Protein AF-A0A6D2I1K5-F1 (afdb_monomer)

Nearest PDB structures (foldseek):
  7nli-assembly1_B  TM=8.569E-01  e=9.344E-03  Saccharomyces cerevisiae
  7nlg-assembly2_C-2  TM=8.334E-01  e=1.110E-02  Saccharomyces cerevisiae
  8rb3-assembly1_A  TM=6.262E-01  e=2.757E-01  Mus musculus
  8uyo-assembly1_1  TM=6.431E-01  e=2.303E+00  Homo sapiens
  5tsx-assembly1_H  TM=5.556E-01  e=7.253E+00  Human immunodeficiency virus type 1 (NEW YORK-5 ISOLATE)

Foldseek 3Di:
DVVLVPDDPVVSVQFDDDDDPVVRVVSVVVSVVVVLVVVLVVLVCCLQVAADQLPDALLVVLVVSVVSQVVNVVSVRHDDQQNSLVSSVVRYDCVCVVVNVVVVVDPDDDGSVRSSVVVNVVVVVCVVVVNSVVSVVVVVVVVVVVVD

Organism: NCBI:txid1685480

InterPro domains:
  IPR061502 Copia/RE1/RE2-like, N-terminal domain [PF14223] (17-128)

Structure (mmCIF, N/CA/C/O backbone):
data_AF-A0A6D2I1K5-F1
#
_entry.id   AF-A0A6D2I1K5-F1
#
loop_
_atom_site.group_PDB
_atom_site.id
_atom_site.type_symbol
_atom_site.label_atom_id
_atom_site.label_alt_id
_atom_site.label_comp_id
_atom_site.label_asym_id
_atom_site.label_entity_id
_atom_site.label_seq_id
_atom_site.pdbx_PDB_ins_code
_atom_site.Cartn_x
_atom_site.Cartn_y
_atom_site.Cartn_z
_atom_site.occupancy
_atom_site.B_iso_or_equiv
_atom_site.auth_seq_id
_atom_site.auth_comp_id
_atom_site.auth_asym_id
_atom_site.auth_atom_id
_atom_site.pdbx_PDB_model_num
ATOM 1 N N . MET A 1 1 ? -28.224 -6.918 33.562 1.00 76.25 1 MET A N 1
ATOM 2 C CA . MET A 1 1 ? -28.238 -5.457 33.325 1.00 76.25 1 MET A CA 1
ATOM 3 C C . MET A 1 1 ? -29.011 -5.139 32.038 1.00 76.25 1 MET A C 1
ATOM 5 O O . MET A 1 1 ? -28.688 -5.736 31.018 1.00 76.25 1 MET A O 1
ATOM 9 N N . PHE A 1 2 ? -29.993 -4.222 32.059 1.00 81.56 2 PHE A N 1
ATOM 10 C CA . PHE A 1 2 ? -30.864 -3.919 30.901 1.00 81.56 2 PHE A CA 1
ATOM 11 C C . PHE A 1 2 ? -30.106 -3.476 29.634 1.00 81.56 2 PHE A C 1
ATOM 13 O O . PHE A 1 2 ? -30.400 -3.983 28.556 1.00 81.56 2 PHE A O 1
ATOM 20 N N . LEU A 1 3 ? -29.064 -2.638 29.749 1.00 83.44 3 LEU A N 1
ATOM 21 C CA . LEU A 1 3 ? -28.243 -2.222 28.592 1.00 83.44 3 LEU A CA 1
ATOM 22 C C . LEU A 1 3 ? -27.548 -3.398 27.883 1.00 83.44 3 LEU A C 1
ATOM 24 O O . LEU A 1 3 ? -27.320 -3.353 26.683 1.00 83.44 3 LEU A O 1
ATOM 28 N N . ARG A 1 4 ? -27.233 -4.486 28.597 1.00 83.62 4 ARG A N 1
ATOM 29 C CA . ARG A 1 4 ? -26.647 -5.689 27.982 1.00 83.62 4 ARG A CA 1
ATOM 30 C C . ARG A 1 4 ? -27.692 -6.497 27.204 1.00 83.62 4 ARG A C 1
ATOM 32 O O . ARG A 1 4 ? -27.328 -7.304 26.355 1.00 83.62 4 ARG A O 1
ATOM 39 N N . MET A 1 5 ? -28.985 -6.329 27.484 1.00 86.56 5 MET A N 1
ATOM 40 C CA . MET A 1 5 ? -30.054 -7.055 26.789 1.00 86.56 5 MET A CA 1
ATOM 41 C C . MET A 1 5 ? -30.335 -6.476 25.401 1.00 86.56 5 MET A C 1
ATOM 43 O O . MET A 1 5 ? -30.637 -7.252 24.502 1.00 86.56 5 MET A O 1
ATOM 47 N N . THR A 1 6 ? -30.147 -5.166 25.214 1.00 88.12 6 THR A N 1
ATOM 48 C CA . THR A 1 6 ? -30.385 -4.463 23.940 1.00 88.12 6 THR A CA 1
ATOM 49 C C . THR A 1 6 ? -29.286 -4.687 22.897 1.00 88.12 6 THR A C 1
ATOM 51 O O . THR A 1 6 ? -29.496 -4.432 21.716 1.00 88.12 6 THR A O 1
ATOM 54 N N . ILE A 1 7 ? -28.116 -5.179 23.312 1.00 86.19 7 ILE A N 1
ATOM 55 C CA . ILE A 1 7 ? -26.992 -5.466 22.416 1.00 86.19 7 ILE A CA 1
ATOM 56 C C . ILE A 1 7 ? -27.212 -6.806 21.705 1.00 86.19 7 ILE A C 1
ATOM 58 O O . ILE A 1 7 ? -27.550 -7.813 22.341 1.00 86.19 7 ILE A O 1
ATOM 62 N N . ALA A 1 8 ? -26.957 -6.822 20.394 1.00 90.12 8 ALA A N 1
ATOM 63 C CA . ALA A 1 8 ? -27.021 -8.017 19.559 1.00 90.12 8 ALA A CA 1
ATOM 64 C C . ALA A 1 8 ? -26.107 -9.137 20.094 1.00 90.12 8 ALA A C 1
ATOM 66 O O . ALA A 1 8 ? -25.004 -8.891 20.590 1.00 90.12 8 ALA A O 1
ATOM 67 N N . SER A 1 9 ? -26.567 -10.387 20.014 1.00 86.62 9 SER A N 1
ATOM 68 C CA . SER A 1 9 ? -25.896 -11.550 20.618 1.00 86.62 9 SER A CA 1
ATOM 69 C C . SER A 1 9 ? -24.467 -11.764 20.109 1.00 86.62 9 SER A C 1
ATOM 71 O O . SER A 1 9 ? -23.591 -12.094 20.906 1.00 86.62 9 SER A O 1
ATOM 73 N N . ASN A 1 10 ? -24.216 -11.506 18.823 1.00 86.38 10 ASN A N 1
ATOM 74 C CA . ASN A 1 10 ? -22.902 -11.613 18.181 1.00 86.38 10 ASN A CA 1
ATOM 75 C C . ASN A 1 10 ? -21.871 -10.595 18.701 1.00 86.38 10 ASN A C 1
ATOM 77 O O . ASN A 1 10 ? -20.676 -10.859 18.645 1.00 86.38 10 ASN A O 1
ATOM 81 N N . ILE A 1 11 ? -22.322 -9.445 19.207 1.00 84.25 11 ILE A N 1
ATOM 82 C CA . ILE A 1 11 ? -21.461 -8.406 19.794 1.00 84.25 11 ILE A CA 1
ATOM 83 C C . ILE A 1 11 ? -21.337 -8.625 21.305 1.00 84.25 11 ILE A C 1
ATOM 85 O O . ILE A 1 11 ? -20.296 -8.399 21.910 1.00 84.25 11 ILE A O 1
ATOM 89 N N . LYS A 1 12 ? -22.400 -9.110 21.946 1.00 86.44 12 LYS A N 1
ATOM 90 C CA . LYS A 1 12 ? -22.456 -9.320 23.397 1.00 86.44 12 LYS A CA 1
ATOM 91 C C . LYS A 1 12 ? -21.388 -10.286 23.913 1.00 86.44 12 LYS A C 1
ATOM 93 O O . LYS A 1 12 ? -20.932 -10.115 25.042 1.00 86.44 12 LYS A O 1
ATOM 98 N N . SER A 1 13 ? -21.005 -11.281 23.113 1.00 84.69 13 SER A N 1
ATOM 99 C CA . SER A 1 13 ? -19.974 -12.269 23.457 1.00 84.69 13 SER A CA 1
ATOM 100 C C . SER A 1 13 ? -18.561 -11.681 23.519 1.00 84.69 13 SER A C 1
ATOM 102 O O . SER A 1 13 ? -17.743 -12.183 24.284 1.00 84.69 13 SER A O 1
ATOM 104 N N . SER A 1 14 ? -18.271 -10.606 22.778 1.00 82.75 14 SER A N 1
ATOM 105 C CA . SER A 1 14 ? -16.959 -9.941 22.792 1.00 82.75 14 SER A CA 1
ATOM 106 C C . SER A 1 14 ? -16.834 -8.860 23.874 1.00 82.75 14 SER A C 1
ATOM 108 O O . SER A 1 14 ? -15.743 -8.330 24.100 1.00 82.75 14 SER A O 1
ATOM 110 N N . LEU A 1 15 ? -17.933 -8.542 24.571 1.00 86.06 15 LEU A N 1
ATOM 111 C CA . LEU A 1 15 ? -17.987 -7.491 25.584 1.00 86.06 15 LEU A CA 1
ATOM 112 C C . LEU A 1 15 ? -17.850 -8.041 27.020 1.00 86.06 15 LEU A C 1
ATOM 114 O O . LEU A 1 15 ? -18.583 -8.969 27.396 1.00 86.06 15 LEU A O 1
ATOM 118 N N . PRO A 1 16 ? -17.010 -7.416 27.872 1.00 82.00 16 PRO A N 1
ATOM 119 C CA . PRO A 1 16 ? -16.843 -7.786 29.281 1.00 82.00 16 PRO A CA 1
ATOM 120 C C . PRO A 1 16 ? -18.166 -7.777 30.046 1.00 82.00 16 PRO A C 1
ATOM 122 O O . PRO A 1 16 ? -19.061 -7.000 29.720 1.00 82.00 16 PRO A O 1
ATOM 125 N N . SER A 1 17 ? -18.316 -8.615 31.072 1.00 79.94 17 SER A N 1
ATOM 126 C CA . SER A 1 17 ? -19.440 -8.482 32.011 1.00 79.94 17 SER A CA 1
ATOM 127 C C . SER A 1 17 ? -19.180 -7.335 32.991 1.00 79.94 17 SER A C 1
ATOM 129 O O . SER A 1 17 ? -18.038 -7.122 33.390 1.00 79.94 17 SER A O 1
ATOM 131 N N . ALA A 1 18 ? -20.222 -6.597 33.374 1.00 83.38 18 ALA A N 1
ATOM 132 C CA . ALA A 1 18 ? -20.146 -5.571 34.411 1.00 83.38 18 ALA A CA 1
ATOM 133 C C . ALA A 1 18 ? -21.507 -5.390 35.097 1.00 83.38 18 ALA A C 1
ATOM 135 O O . ALA A 1 18 ? -22.552 -5.425 34.442 1.00 83.38 18 ALA A O 1
ATOM 136 N N . ASP A 1 19 ? -21.476 -5.143 36.407 1.00 84.25 19 ASP A N 1
ATOM 137 C 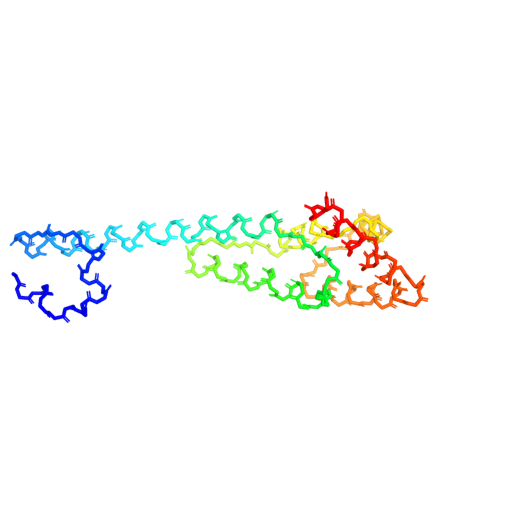CA . ASP A 1 19 ? -22.686 -5.046 37.236 1.00 84.25 19 ASP A CA 1
ATOM 138 C C . ASP A 1 19 ? -23.312 -3.644 37.222 1.00 84.25 19 ASP A C 1
ATOM 140 O O . ASP A 1 19 ? -24.518 -3.483 37.411 1.00 84.25 19 ASP A O 1
ATOM 144 N N . LYS A 1 20 ? -22.500 -2.608 36.967 1.00 89.56 20 LYS A N 1
ATOM 145 C CA . LYS A 1 20 ? -22.918 -1.197 36.956 1.00 89.56 20 LYS A CA 1
ATOM 146 C C . LYS A 1 20 ? -22.923 -0.627 35.546 1.00 89.56 20 LYS A C 1
ATOM 148 O O 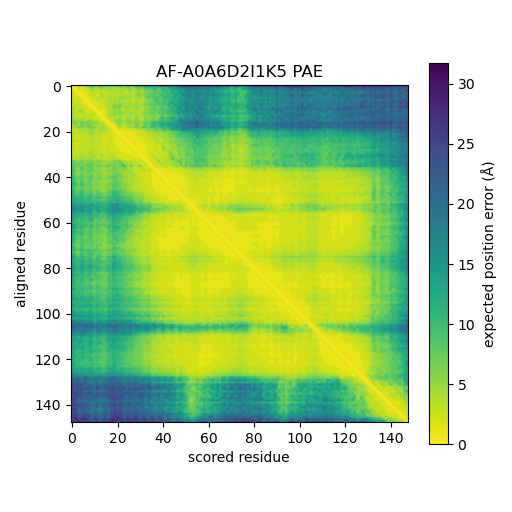. LYS A 1 20 ? -21.989 -0.847 34.778 1.00 89.56 20 LYS A O 1
ATOM 153 N N . ALA A 1 21 ? -23.906 0.227 35.259 1.00 88.88 21 ALA A N 1
ATOM 154 C CA . ALA A 1 21 ? -24.053 0.848 33.945 1.00 88.88 21 ALA A CA 1
ATOM 155 C C . ALA A 1 21 ? -22.834 1.630 33.477 1.00 88.88 21 ALA A C 1
ATOM 157 O O . ALA A 1 21 ? -22.340 1.414 32.374 1.00 88.88 21 ALA A O 1
ATOM 158 N N . LYS A 1 22 ? -22.313 2.486 34.354 1.00 90.25 22 LYS A N 1
ATOM 159 C CA . LYS A 1 22 ? -21.131 3.298 34.071 1.00 90.25 22 LYS A CA 1
ATOM 160 C C . LYS A 1 22 ? -19.899 2.437 33.768 1.00 90.25 22 LYS A C 1
ATOM 162 O O . LYS A 1 22 ? -19.168 2.737 32.835 1.00 90.25 22 LYS A O 1
ATOM 167 N N . ALA A 1 23 ? -19.704 1.352 34.521 1.00 89.75 23 ALA A N 1
ATOM 168 C CA . ALA A 1 23 ? -18.594 0.424 34.305 1.00 89.75 23 ALA A CA 1
ATOM 169 C C . ALA A 1 23 ? -18.747 -0.347 32.984 1.00 89.75 23 ALA A C 1
ATOM 171 O O . ALA A 1 23 ? -17.771 -0.531 32.265 1.00 89.75 23 ALA A O 1
ATOM 172 N N . TYR A 1 24 ? -19.974 -0.745 32.634 1.00 89.81 24 TYR A N 1
ATOM 173 C CA . TYR A 1 24 ? -20.244 -1.433 31.375 1.00 89.81 24 TYR A CA 1
ATOM 174 C C . TYR A 1 24 ? -19.974 -0.544 30.153 1.00 89.81 24 TYR A C 1
ATOM 176 O O . TYR A 1 24 ? -19.328 -0.988 29.209 1.00 89.81 24 TYR A O 1
ATOM 184 N N . LEU A 1 25 ? -20.408 0.721 30.189 1.00 90.25 25 LEU A N 1
ATOM 185 C CA . LEU A 1 25 ? -20.144 1.686 29.115 1.00 90.25 25 LEU A CA 1
ATOM 186 C C . LEU A 1 25 ? -18.645 1.980 28.956 1.00 90.25 25 LEU A C 1
ATOM 188 O O . LEU A 1 25 ? -18.152 1.976 27.832 1.00 90.25 25 LEU A O 1
ATOM 192 N N . ALA A 1 26 ? -17.912 2.154 30.061 1.00 90.50 26 ALA A N 1
ATOM 193 C CA . ALA A 1 26 ? -16.460 2.343 30.019 1.00 90.50 26 ALA A CA 1
ATOM 194 C C . ALA A 1 26 ? -15.737 1.129 29.406 1.00 90.50 26 ALA A C 1
ATOM 196 O O . ALA A 1 26 ? -14.848 1.284 28.573 1.00 90.50 26 ALA A O 1
ATOM 197 N N . ALA A 1 27 ? -16.167 -0.086 29.762 1.00 88.75 27 ALA A N 1
ATOM 198 C CA . ALA A 1 27 ? -15.616 -1.318 29.206 1.00 88.75 27 ALA A CA 1
ATOM 199 C C . ALA A 1 27 ? -15.908 -1.471 27.702 1.00 88.75 27 ALA A C 1
ATOM 201 O O . ALA A 1 27 ? -15.067 -1.970 26.958 1.00 88.75 27 ALA A O 1
ATOM 202 N N . ILE A 1 28 ? -17.088 -1.041 27.240 1.00 88.94 28 ILE A N 1
ATOM 203 C CA . ILE A 1 28 ? -17.419 -0.980 25.810 1.00 88.94 28 ILE A CA 1
ATOM 204 C C . ILE A 1 28 ? -16.467 -0.012 25.102 1.00 88.94 28 ILE A C 1
ATOM 206 O O . ILE A 1 28 ? -15.806 -0.402 24.143 1.00 88.94 28 ILE A O 1
ATOM 210 N N . GLU A 1 29 ? -16.356 1.220 25.598 1.00 90.06 29 GLU A N 1
ATOM 211 C CA . GLU A 1 29 ? -15.492 2.250 25.018 1.00 90.06 29 GLU A CA 1
ATOM 212 C C . GLU A 1 29 ? -14.036 1.771 24.893 1.00 90.06 29 GLU A C 1
ATOM 214 O O . GLU A 1 29 ? -13.417 1.897 23.835 1.00 90.06 29 GLU A O 1
ATOM 219 N N . GLU A 1 30 ? -13.496 1.156 25.945 1.00 89.19 30 GLU A N 1
ATOM 220 C CA . GLU A 1 30 ? -12.138 0.612 25.954 1.00 89.19 30 GLU A CA 1
ATOM 221 C C . GLU A 1 30 ? -11.939 -0.518 24.929 1.00 89.19 30 GLU A C 1
ATOM 223 O O . GLU A 1 30 ? -10.906 -0.580 24.250 1.00 89.19 30 GLU A O 1
ATOM 228 N N . ARG A 1 31 ? -12.933 -1.402 24.769 1.00 87.75 31 ARG A N 1
ATOM 229 C CA . ARG A 1 31 ? -12.874 -2.494 23.786 1.00 87.75 31 ARG A CA 1
ATOM 230 C C . ARG A 1 31 ? -12.823 -1.973 22.357 1.00 87.75 31 ARG A C 1
ATOM 232 O O . ARG A 1 31 ? -11.993 -2.457 21.590 1.00 87.75 31 ARG A O 1
ATOM 239 N N . PHE A 1 32 ? -13.641 -0.978 22.018 1.00 85.75 32 PHE A N 1
ATOM 240 C CA . PHE A 1 32 ? -13.629 -0.375 20.682 1.00 85.75 32 PHE A CA 1
ATOM 241 C C . PHE A 1 32 ? -12.328 0.393 20.416 1.00 85.75 32 PHE A C 1
ATOM 243 O O . PHE A 1 32 ? -11.698 0.156 19.391 1.00 85.75 32 PHE A O 1
ATOM 250 N N . LYS A 1 33 ? -11.818 1.165 21.388 1.00 86.56 33 LYS A N 1
ATOM 251 C CA . LYS A 1 33 ? -10.485 1.798 21.283 1.00 86.56 33 LYS A CA 1
ATOM 252 C C . LYS A 1 33 ? -9.367 0.783 21.023 1.00 86.56 33 LYS A C 1
ATOM 254 O O . LYS A 1 33 ? -8.429 1.059 20.279 1.00 86.56 33 LYS A O 1
ATOM 259 N N . THR A 1 34 ? -9.428 -0.387 21.660 1.00 81.81 34 THR A N 1
ATOM 260 C CA . THR A 1 34 ? -8.427 -1.451 21.474 1.00 81.81 34 THR A CA 1
ATOM 261 C C . THR A 1 34 ? -8.552 -2.107 20.100 1.00 81.81 34 THR A C 1
ATOM 263 O O . THR A 1 34 ? -7.536 -2.363 19.451 1.00 81.81 34 THR A O 1
ATOM 266 N N . ALA A 1 35 ? -9.782 -2.347 19.639 1.00 79.50 35 ALA A N 1
ATOM 267 C CA . ALA A 1 35 ? -10.050 -2.855 18.297 1.00 79.50 35 ALA A CA 1
ATOM 268 C C . ALA A 1 35 ? -9.522 -1.895 17.218 1.00 79.50 35 ALA A C 1
ATOM 270 O O . ALA A 1 35 ? -8.833 -2.348 16.306 1.00 79.50 35 ALA A O 1
ATOM 271 N N . ASP A 1 36 ? -9.736 -0.585 17.377 1.00 89.19 36 ASP A N 1
ATOM 272 C CA . ASP A 1 36 ? -9.226 0.440 16.459 1.00 89.19 36 ASP A CA 1
ATOM 273 C C . ASP A 1 36 ? -7.693 0.448 16.408 1.00 89.19 36 ASP A C 1
ATOM 275 O O . ASP A 1 36 ? -7.110 0.470 15.325 1.00 89.19 36 ASP A O 1
ATOM 279 N N . LYS A 1 37 ? -7.017 0.338 17.563 1.00 90.19 37 LYS A N 1
ATOM 280 C CA . LYS A 1 37 ? -5.545 0.231 17.627 1.00 90.19 37 LYS A CA 1
ATOM 281 C C . LYS A 1 37 ? -5.019 -1.026 16.934 1.00 90.19 37 LYS A C 1
ATOM 283 O O . LYS A 1 37 ? -4.034 -0.956 16.202 1.00 90.19 37 LYS A O 1
ATOM 288 N N . SER A 1 38 ? -5.654 -2.176 17.164 1.00 92.75 38 SER A N 1
ATOM 289 C CA . SER A 1 38 ? -5.259 -3.439 16.529 1.00 92.75 38 SER A CA 1
ATOM 290 C C . SER A 1 38 ? -5.472 -3.397 15.014 1.00 92.75 38 SER A C 1
ATOM 292 O O . SER A 1 38 ? -4.595 -3.819 14.260 1.00 92.75 38 SER A O 1
ATOM 294 N N . LEU A 1 39 ? -6.598 -2.834 14.566 1.00 94.81 39 LEU A N 1
ATOM 295 C CA . LEU A 1 39 ? -6.898 -2.646 13.151 1.00 94.81 39 LEU A CA 1
ATOM 296 C C . LEU A 1 39 ? -5.903 -1.688 12.490 1.00 94.81 39 LEU A C 1
ATOM 298 O O . LEU A 1 39 ? -5.374 -2.009 11.429 1.00 94.81 39 LEU A O 1
ATOM 302 N N . ALA A 1 40 ? -5.609 -0.555 13.127 1.00 95.69 40 ALA A N 1
ATOM 303 C CA . ALA A 1 40 ? -4.607 0.397 12.661 1.00 95.69 40 ALA A CA 1
ATOM 304 C C . ALA A 1 40 ? -3.228 -0.262 12.507 1.00 95.69 40 ALA A C 1
ATOM 306 O O . ALA A 1 40 ? -2.602 -0.143 11.454 1.00 95.69 40 ALA A O 1
ATOM 307 N N . GLY A 1 41 ? -2.788 -1.025 13.515 1.00 96.38 41 GLY A N 1
ATOM 308 C CA . GLY A 1 41 ? -1.529 -1.769 13.462 1.00 96.38 41 GLY A CA 1
ATOM 309 C C . GLY A 1 41 ? -1.488 -2.782 12.316 1.00 96.38 41 GLY A C 1
ATOM 310 O O . GLY A 1 41 ? -0.491 -2.859 11.599 1.00 96.38 41 GLY A O 1
ATOM 311 N N . LYS A 1 42 ? -2.589 -3.508 12.085 1.00 97.38 42 LYS A N 1
ATOM 312 C CA . LYS A 1 42 ? -2.705 -4.436 10.954 1.00 97.38 42 LYS A CA 1
ATOM 313 C C . LYS A 1 42 ? -2.621 -3.711 9.610 1.00 97.38 42 LYS A C 1
ATOM 315 O O . LYS A 1 42 ? -1.822 -4.101 8.773 1.00 97.38 42 LYS A O 1
ATOM 320 N N . LEU A 1 43 ? -3.410 -2.655 9.408 1.00 97.75 43 LEU A N 1
ATOM 321 C CA . LEU A 1 43 ? -3.422 -1.901 8.150 1.00 97.75 43 LEU A CA 1
ATOM 322 C C . LEU A 1 43 ? -2.054 -1.278 7.844 1.00 97.75 43 LEU A C 1
ATOM 324 O O . LEU A 1 43 ? -1.642 -1.241 6.688 1.00 97.75 43 LEU A O 1
ATOM 328 N N . MET A 1 44 ? -1.338 -0.820 8.872 1.00 97.00 44 MET A N 1
ATOM 329 C CA . MET A 1 44 ? 0.020 -0.298 8.730 1.00 97.00 44 MET A CA 1
ATOM 330 C C . MET A 1 44 ? 1.016 -1.399 8.345 1.00 97.00 44 MET A C 1
ATOM 332 O O . MET A 1 44 ? 1.856 -1.191 7.468 1.00 97.00 44 MET A O 1
ATOM 336 N N . ALA A 1 45 ? 0.913 -2.583 8.955 1.00 97.56 45 ALA A N 1
ATOM 337 C CA . ALA A 1 45 ? 1.712 -3.740 8.562 1.00 97.56 45 ALA A CA 1
ATOM 338 C C . ALA A 1 45 ? 1.411 -4.158 7.114 1.00 97.56 45 ALA A C 1
ATOM 340 O O . ALA A 1 45 ? 2.338 -4.330 6.325 1.00 97.56 45 ALA A O 1
ATOM 341 N N . ASP A 1 46 ? 0.135 -4.240 6.733 1.00 97.62 46 ASP A N 1
ATOM 342 C CA . ASP A 1 46 ? -0.283 -4.563 5.367 1.00 97.62 46 ASP A CA 1
ATOM 343 C C . ASP A 1 46 ? 0.281 -3.532 4.370 1.00 97.62 46 ASP A C 1
ATOM 345 O O . ASP A 1 46 ? 0.907 -3.915 3.385 1.00 97.62 46 ASP A O 1
ATOM 349 N N . LEU A 1 47 ? 0.163 -2.227 4.652 1.00 97.69 47 LEU A N 1
ATOM 350 C CA . LEU A 1 47 ? 0.676 -1.160 3.780 1.00 97.69 47 LEU A CA 1
ATOM 351 C C . LEU A 1 47 ? 2.202 -1.223 3.596 1.00 97.69 47 LEU A C 1
ATOM 353 O O . LEU A 1 47 ? 2.698 -1.036 2.489 1.00 97.69 47 LEU A O 1
ATOM 357 N N . THR A 1 48 ? 2.950 -1.480 4.671 1.00 96.31 48 THR A N 1
ATOM 358 C CA . THR A 1 48 ? 4.427 -1.470 4.652 1.00 96.31 48 THR A CA 1
ATOM 359 C C . THR A 1 48 ? 5.039 -2.757 4.097 1.00 96.31 48 THR A C 1
ATOM 361 O O . THR A 1 48 ? 6.162 -2.738 3.587 1.00 96.31 48 THR A O 1
ATOM 364 N N . THR A 1 49 ? 4.321 -3.879 4.184 1.00 96.75 49 THR A N 1
ATOM 365 C CA . THR A 1 49 ? 4.819 -5.201 3.767 1.00 96.75 49 THR A CA 1
ATOM 366 C C . THR A 1 49 ? 4.253 -5.682 2.435 1.00 96.75 49 THR A C 1
ATOM 368 O O . THR A 1 49 ? 4.832 -6.591 1.834 1.00 96.75 49 THR A O 1
ATOM 371 N N . MET A 1 50 ? 3.168 -5.077 1.940 1.00 96.56 50 MET A N 1
ATOM 372 C CA . MET A 1 50 ? 2.564 -5.422 0.656 1.00 96.56 50 MET A CA 1
ATOM 373 C C . MET A 1 50 ? 3.596 -5.335 -0.479 1.00 96.56 50 MET A C 1
ATOM 375 O O . MET A 1 50 ? 4.310 -4.345 -0.629 1.00 96.56 50 MET A O 1
ATOM 379 N N . LYS A 1 51 ? 3.658 -6.391 -1.299 1.00 96.12 51 LYS A N 1
ATOM 380 C CA . LYS A 1 51 ? 4.483 -6.477 -2.512 1.00 96.12 51 LYS A CA 1
ATOM 381 C C . LYS A 1 51 ? 3.605 -6.708 -3.734 1.00 96.12 51 LYS A C 1
ATOM 383 O O . LYS A 1 51 ? 2.612 -7.434 -3.656 1.00 96.12 51 LYS A O 1
ATOM 388 N N . HIS A 1 52 ? 3.979 -6.119 -4.863 1.00 93.25 52 HIS A N 1
ATOM 389 C CA . HIS A 1 52 ? 3.378 -6.453 -6.143 1.00 93.25 52 HIS A CA 1
ATOM 390 C C . HIS A 1 52 ? 3.924 -7.800 -6.606 1.00 93.25 52 HIS A C 1
ATOM 392 O O . HIS A 1 52 ? 5.129 -8.013 -6.735 1.00 93.25 52 HIS A O 1
ATOM 398 N N . ASP A 1 53 ? 3.015 -8.740 -6.820 1.00 85.12 53 ASP A N 1
ATOM 399 C CA . ASP A 1 53 ? 3.355 -10.148 -6.936 1.00 85.12 53 ASP 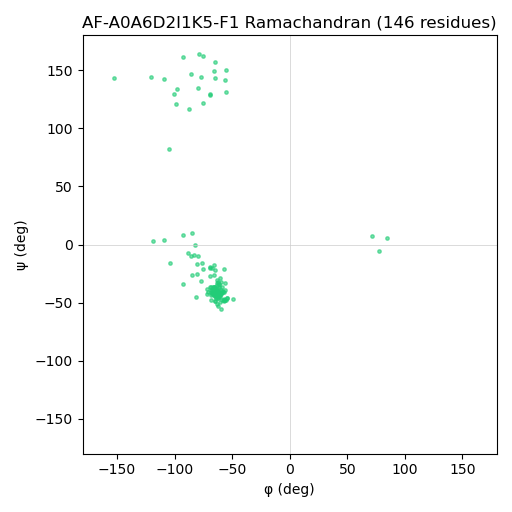A CA 1
ATOM 400 C C . ASP A 1 53 ? 3.198 -10.687 -8.375 1.00 85.12 53 ASP A C 1
ATOM 402 O O . ASP A 1 53 ? 3.397 -11.886 -8.607 1.00 85.12 53 ASP A O 1
ATOM 406 N N . GLY A 1 54 ? 2.861 -9.801 -9.319 1.00 84.56 54 GLY A N 1
ATOM 407 C CA . GLY A 1 54 ? 2.688 -10.065 -10.748 1.00 84.56 54 GLY A CA 1
ATOM 408 C C . GLY A 1 54 ? 1.377 -10.752 -11.136 1.00 84.56 54 GLY A C 1
ATOM 409 O O . GLY A 1 54 ? 1.128 -10.924 -12.329 1.00 84.56 54 GLY A O 1
ATOM 410 N N . THR A 1 55 ? 0.546 -11.166 -10.168 1.00 85.69 55 THR A N 1
ATOM 411 C CA . THR A 1 55 ? -0.700 -11.899 -10.461 1.00 85.69 55 THR A CA 1
ATOM 412 C C . THR A 1 55 ? -1.840 -10.966 -10.855 1.00 85.69 55 THR A C 1
ATOM 414 O O . THR A 1 55 ? -2.518 -11.210 -11.850 1.00 85.69 55 THR A O 1
ATOM 417 N N . ARG A 1 56 ? -2.007 -9.881 -10.102 1.00 90.12 56 ARG A N 1
ATOM 418 C CA . ARG A 1 56 ? -2.935 -8.780 -10.384 1.00 90.12 56 ARG A CA 1
ATOM 419 C C . ARG A 1 56 ? -2.248 -7.667 -11.166 1.00 90.12 56 ARG A C 1
ATOM 421 O O . ARG A 1 56 ? -1.019 -7.606 -11.163 1.00 90.12 56 ARG A O 1
ATOM 428 N N . SER A 1 57 ? -3.029 -6.805 -11.810 1.00 94.06 57 SER A N 1
ATOM 429 C CA . SER A 1 57 ? -2.489 -5.660 -12.552 1.00 94.06 57 SER A CA 1
ATOM 430 C C . SER A 1 57 ? -1.803 -4.653 -11.627 1.00 94.06 57 SER A C 1
ATOM 432 O O . SER A 1 57 ? -2.094 -4.568 -10.426 1.00 94.06 57 SER A O 1
ATOM 434 N N . MET A 1 58 ? -0.902 -3.850 -12.187 1.00 95.31 58 MET A N 1
ATOM 435 C CA . MET A 1 58 ? -0.242 -2.779 -11.447 1.00 95.31 58 MET A CA 1
ATOM 436 C C . MET A 1 58 ? -1.237 -1.711 -10.973 1.00 95.31 58 MET A C 1
ATOM 438 O O . MET A 1 58 ? -1.134 -1.211 -9.854 1.00 95.31 58 MET A O 1
ATOM 442 N N . HIS A 1 59 ? -2.273 -1.429 -11.765 1.00 96.31 59 HIS A N 1
ATOM 443 C CA . HIS A 1 59 ? -3.341 -0.507 -11.379 1.00 96.31 59 HIS A CA 1
ATOM 444 C C . HIS A 1 59 ? -4.095 -0.976 -10.121 1.00 96.31 59 HIS A C 1
ATOM 446 O O . HIS A 1 59 ? -4.246 -0.220 -9.159 1.00 96.31 59 HIS A O 1
ATOM 452 N N . GLU A 1 60 ? -4.521 -2.244 -10.085 1.00 96.56 60 GLU A N 1
ATOM 453 C CA . GLU A 1 60 ? -5.166 -2.838 -8.903 1.00 96.56 60 GLU A CA 1
ATOM 454 C C . GLU A 1 60 ? -4.229 -2.844 -7.689 1.00 96.56 60 GLU A C 1
ATOM 456 O O . GLU A 1 60 ? -4.664 -2.681 -6.545 1.00 96.56 60 GLU A O 1
ATOM 461 N N . HIS A 1 61 ? -2.926 -3.019 -7.921 1.00 97.25 61 HIS A N 1
ATOM 462 C CA . HIS A 1 61 ? -1.916 -2.924 -6.877 1.00 97.25 61 HIS A CA 1
ATOM 463 C C . HIS A 1 61 ? -1.888 -1.555 -6.202 1.00 97.25 61 HIS A C 1
ATOM 465 O O . HIS A 1 61 ? -2.077 -1.478 -4.986 1.00 97.25 61 HIS A O 1
ATOM 471 N N . CYS A 1 62 ? -1.732 -0.491 -6.986 1.00 97.38 62 CYS A N 1
ATOM 472 C CA . CYS A 1 62 ? -1.681 0.872 -6.471 1.00 97.38 62 CYS A CA 1
ATOM 473 C C . CYS A 1 62 ? -2.990 1.283 -5.783 1.00 97.38 62 CYS A C 1
ATOM 475 O O . CYS A 1 62 ? -2.946 1.831 -4.681 1.00 97.38 62 CYS A O 1
ATOM 477 N N . ILE A 1 63 ? -4.151 0.956 -6.367 1.00 97.06 63 ILE A N 1
ATOM 478 C CA . ILE A 1 63 ? -5.459 1.253 -5.757 1.00 97.06 63 ILE A CA 1
ATOM 479 C C . ILE A 1 63 ? -5.598 0.606 -4.379 1.00 97.06 63 ILE A C 1
ATOM 481 O O . ILE A 1 63 ? -6.117 1.230 -3.452 1.00 97.06 63 ILE A O 1
ATOM 485 N N . GLU A 1 64 ? -5.143 -0.635 -4.204 1.00 97.12 64 GLU A N 1
ATOM 486 C CA . GLU A 1 64 ? -5.226 -1.286 -2.898 1.00 97.12 64 GLU A CA 1
ATOM 487 C C . GLU A 1 64 ? -4.362 -0.574 -1.849 1.00 97.12 64 GLU A C 1
ATOM 489 O O . GLU A 1 64 ? -4.832 -0.341 -0.735 1.00 97.12 64 GLU A O 1
ATOM 494 N N . MET A 1 65 ? -3.149 -0.149 -2.212 1.00 98.06 65 MET A N 1
ATOM 495 C CA . MET A 1 65 ? -2.278 0.615 -1.310 1.00 98.06 65 MET A CA 1
ATOM 496 C C . MET A 1 65 ? -2.873 1.985 -0.953 1.00 98.06 65 MET A C 1
ATOM 498 O O . MET A 1 65 ? -2.884 2.357 0.222 1.00 98.06 65 MET A O 1
ATOM 502 N N . ILE A 1 66 ? -3.448 2.698 -1.929 1.00 97.12 66 ILE A N 1
ATOM 503 C CA . ILE A 1 66 ? -4.169 3.965 -1.706 1.00 97.12 66 ILE A CA 1
ATOM 504 C C . ILE A 1 66 ? -5.350 3.749 -0.747 1.00 97.12 66 ILE A C 1
ATOM 506 O O . ILE A 1 66 ? -5.550 4.517 0.195 1.00 97.12 66 ILE A O 1
ATOM 510 N N . ASN A 1 67 ? -6.104 2.662 -0.923 1.00 97.44 67 ASN A N 1
ATOM 511 C CA . ASN A 1 67 ? -7.223 2.324 -0.047 1.00 97.44 67 ASN A CA 1
ATOM 512 C C . ASN A 1 67 ? -6.779 1.979 1.383 1.00 97.44 67 ASN A C 1
ATOM 514 O O . ASN A 1 67 ? -7.480 2.325 2.336 1.00 97.44 67 ASN A O 1
ATOM 518 N N . LEU A 1 68 ? -5.633 1.312 1.564 1.00 97.81 68 LEU A N 1
ATOM 519 C CA . LEU A 1 68 ? -5.058 1.069 2.893 1.00 97.81 68 LEU A CA 1
ATOM 520 C C . LEU A 1 68 ? -4.697 2.391 3.586 1.00 97.81 68 LEU A C 1
ATOM 522 O O . LEU A 1 68 ? -5.078 2.593 4.740 1.00 97.81 68 LEU A O 1
ATOM 526 N N . ALA A 1 69 ? -4.051 3.316 2.871 1.00 97.62 69 ALA A N 1
ATOM 527 C CA . ALA A 1 69 ? -3.740 4.651 3.382 1.00 97.62 69 ALA A CA 1
ATOM 528 C C . ALA A 1 69 ? -5.008 5.450 3.746 1.00 97.62 69 ALA A C 1
ATOM 530 O O . ALA A 1 69 ? -5.076 6.058 4.815 1.00 97.62 69 ALA A O 1
ATOM 531 N N . ALA A 1 70 ? -6.055 5.390 2.916 1.00 97.12 70 ALA A N 1
ATOM 532 C CA . ALA A 1 70 ? -7.337 6.035 3.202 1.00 97.12 70 ALA A CA 1
ATOM 533 C C . ALA A 1 70 ? -8.022 5.455 4.456 1.00 97.12 70 ALA A C 1
ATOM 535 O O . ALA A 1 70 ? -8.558 6.201 5.278 1.00 97.12 70 ALA A O 1
ATOM 536 N N . LYS A 1 71 ? -7.965 4.131 4.655 1.00 96.81 71 LYS A N 1
ATOM 537 C CA . LYS A 1 71 ? -8.479 3.482 5.874 1.00 96.81 71 LYS A CA 1
ATOM 538 C C . LYS A 1 71 ? -7.694 3.897 7.119 1.00 96.81 71 LYS A C 1
ATOM 540 O O . LYS A 1 71 ? -8.310 4.157 8.147 1.00 96.81 71 LYS A O 1
ATOM 545 N N . LEU A 1 72 ? -6.366 4.002 7.027 1.00 96.69 72 LEU A N 1
ATOM 546 C CA . LEU A 1 72 ? -5.521 4.505 8.117 1.00 96.69 72 LEU A CA 1
ATOM 547 C C . LEU A 1 72 ? -5.865 5.956 8.478 1.00 96.69 72 LEU A C 1
ATOM 549 O O . LEU A 1 72 ? -6.008 6.275 9.659 1.00 96.69 72 LEU A O 1
ATOM 553 N N . LYS A 1 73 ? -6.111 6.810 7.476 1.00 95.62 73 LYS A N 1
ATOM 554 C CA . LYS A 1 73 ? -6.555 8.195 7.687 1.00 95.62 73 LYS A CA 1
ATOM 555 C C . LYS A 1 73 ? -7.862 8.270 8.481 1.00 95.62 73 LYS A C 1
ATOM 557 O O . LYS A 1 73 ? -7.965 9.084 9.395 1.00 95.62 73 LYS A O 1
ATOM 562 N N . ASN A 1 74 ? -8.825 7.391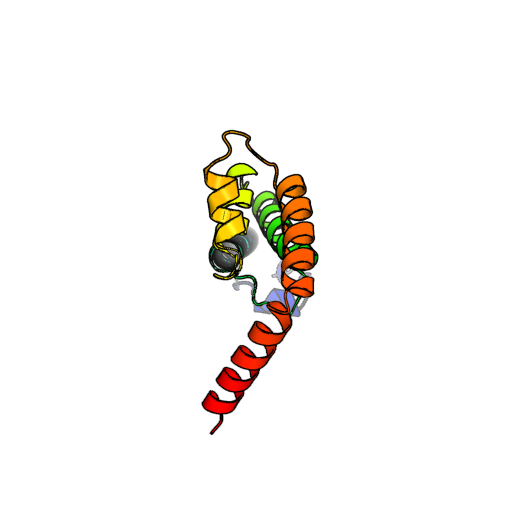 8.198 1.00 93.69 74 ASN A N 1
ATOM 563 C CA . ASN A 1 74 ? -10.086 7.318 8.949 1.00 93.69 74 ASN A CA 1
ATOM 564 C C . ASN A 1 74 ? -9.898 6.896 10.418 1.00 93.69 74 ASN A C 1
ATOM 566 O O . ASN A 1 74 ? -10.750 7.196 11.248 1.00 93.69 74 ASN A O 1
ATOM 570 N N . LEU A 1 75 ? -8.783 6.236 10.747 1.00 93.62 75 LEU A N 1
ATOM 571 C CA . LEU A 1 75 ? -8.390 5.874 12.114 1.00 93.62 75 LEU A CA 1
ATOM 572 C C . LEU A 1 75 ? -7.487 6.934 12.778 1.00 93.62 75 LEU A C 1
ATOM 574 O O . LEU A 1 75 ? -6.940 6.692 13.852 1.00 93.62 75 LEU A O 1
ATOM 578 N N . GLY A 1 76 ? -7.305 8.100 12.148 1.00 91.94 76 GLY A N 1
ATOM 579 C CA . GLY A 1 76 ? -6.465 9.191 12.654 1.00 91.94 76 GLY A CA 1
ATOM 580 C C . GLY A 1 76 ? -4.974 9.067 12.321 1.00 91.94 76 GLY A C 1
ATOM 581 O O . GLY A 1 76 ? -4.184 9.891 12.775 1.00 91.94 76 GLY A O 1
ATOM 582 N N . LEU A 1 77 ? -4.574 8.077 11.515 1.00 94.25 77 LEU A N 1
ATOM 583 C CA . LEU A 1 77 ? -3.196 7.879 11.055 1.00 94.25 77 LEU A CA 1
ATOM 584 C C . LEU A 1 77 ? -3.071 8.304 9.590 1.00 94.25 77 LEU A C 1
ATOM 586 O O . LEU A 1 77 ? -3.148 7.486 8.676 1.00 94.25 77 LEU A O 1
ATOM 590 N N . SER A 1 78 ? -2.913 9.605 9.352 1.00 94.81 78 SER A N 1
ATOM 591 C CA . SER A 1 78 ? -2.739 10.109 7.988 1.00 94.81 78 SER A CA 1
ATOM 592 C C . SER A 1 78 ? -1.383 9.684 7.421 1.00 94.81 78 SER A C 1
ATOM 594 O O . SER A 1 78 ? -0.347 9.914 8.042 1.00 94.81 78 SER A O 1
ATOM 596 N N . VAL A 1 79 ? -1.395 9.105 6.222 1.00 95.62 79 VAL A N 1
ATOM 597 C CA . VAL A 1 79 ? -0.191 8.814 5.435 1.00 95.62 79 VAL A CA 1
ATOM 598 C C . VAL A 1 79 ? -0.043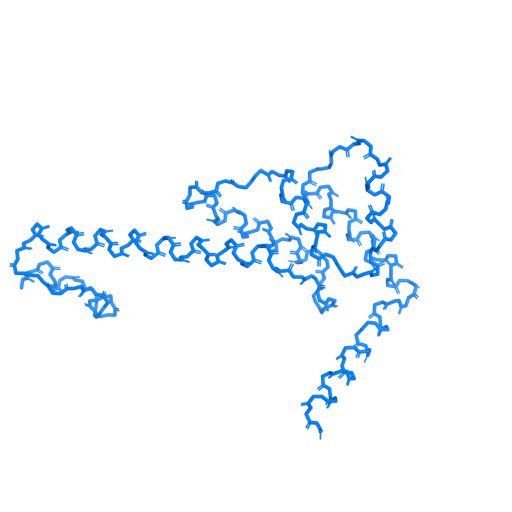 9.929 4.408 1.00 95.62 79 VAL A C 1
ATOM 600 O O . VAL A 1 79 ? -0.970 10.170 3.636 1.00 95.62 79 VAL A O 1
ATOM 603 N N . ASP A 1 80 ? 1.083 10.638 4.439 1.00 95.50 80 ASP A N 1
ATOM 604 C CA . ASP A 1 80 ? 1.384 11.652 3.427 1.00 95.50 80 ASP A CA 1
ATOM 605 C C . ASP A 1 80 ? 1.569 11.002 2.051 1.00 95.50 80 ASP A C 1
ATOM 607 O O . ASP A 1 80 ? 2.049 9.869 1.949 1.00 95.50 80 ASP A O 1
ATOM 611 N N . ASP A 1 81 ? 1.221 11.725 0.990 1.00 94.69 81 ASP A N 1
ATOM 612 C CA . ASP A 1 81 ? 1.300 11.192 -0.370 1.00 94.69 81 ASP A CA 1
ATOM 613 C C . ASP A 1 81 ? 2.745 10.837 -0.762 1.00 94.69 81 ASP A C 1
ATOM 615 O O . ASP A 1 81 ? 2.972 9.826 -1.425 1.00 94.69 81 ASP A O 1
ATOM 619 N N . SER A 1 82 ? 3.743 11.573 -0.252 1.00 94.69 82 SER A N 1
ATOM 620 C CA . SER A 1 82 ? 5.160 11.245 -0.466 1.00 94.69 82 SER A CA 1
ATOM 621 C C . SER A 1 82 ? 5.570 9.919 0.188 1.00 94.69 82 SER A C 1
ATOM 623 O O . SER A 1 82 ? 6.320 9.138 -0.404 1.00 94.69 82 SER A O 1
ATOM 625 N N . PHE A 1 83 ? 5.033 9.602 1.374 1.00 95.75 83 PHE A N 1
ATOM 626 C CA . PHE A 1 83 ? 5.237 8.294 2.002 1.00 95.75 83 PHE A CA 1
ATOM 627 C C . PHE A 1 83 ? 4.527 7.192 1.223 1.00 95.75 83 PHE A C 1
ATOM 629 O O . PHE A 1 83 ? 5.095 6.118 1.032 1.00 95.75 83 PHE A O 1
ATOM 636 N N . LEU A 1 84 ? 3.306 7.449 0.749 1.00 97.25 84 LEU A N 1
ATOM 637 C CA . LEU A 1 84 ? 2.556 6.486 -0.050 1.00 97.25 84 LEU A CA 1
ATOM 638 C C . LEU A 1 84 ? 3.288 6.142 -1.353 1.00 97.25 84 LEU A C 1
ATOM 640 O O . LEU A 1 84 ? 3.421 4.964 -1.679 1.00 97.25 84 LEU A O 1
ATOM 644 N N . VAL A 1 85 ? 3.832 7.145 -2.044 1.00 96.69 85 VAL A N 1
ATOM 645 C CA . VAL A 1 85 ? 4.704 6.967 -3.214 1.00 96.69 85 VAL A CA 1
ATOM 646 C C . VAL A 1 85 ? 5.894 6.073 -2.879 1.00 96.69 85 VAL A C 1
ATOM 648 O O . VAL A 1 85 ? 6.137 5.093 -3.582 1.00 96.69 85 VAL A O 1
ATOM 651 N N . GLN A 1 86 ? 6.588 6.328 -1.767 1.00 95.88 86 GLN A N 1
ATOM 652 C CA . GLN A 1 86 ? 7.713 5.488 -1.356 1.00 95.88 86 GLN A CA 1
ATOM 653 C C . GLN A 1 86 ? 7.287 4.049 -1.028 1.00 95.88 86 GLN A C 1
ATOM 655 O O . GLN A 1 86 ? 8.005 3.106 -1.367 1.00 95.88 86 GLN A O 1
ATOM 660 N N . PHE A 1 87 ? 6.130 3.848 -0.391 1.00 97.12 87 PHE A N 1
ATOM 661 C CA . PHE A 1 87 ? 5.608 2.507 -0.125 1.00 97.12 87 PHE A CA 1
ATOM 662 C C . PHE A 1 87 ? 5.283 1.759 -1.418 1.00 97.12 87 PHE A C 1
ATOM 664 O O . PHE A 1 87 ? 5.677 0.600 -1.545 1.00 97.12 87 PHE A O 1
ATOM 671 N N . ILE A 1 88 ? 4.644 2.421 -2.387 1.00 97.25 88 ILE A N 1
A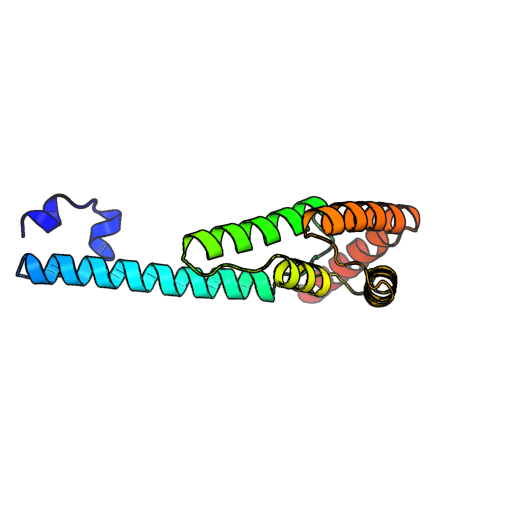TOM 672 C CA . ILE A 1 88 ? 4.364 1.843 -3.708 1.00 97.25 88 ILE A CA 1
ATOM 673 C C . ILE A 1 88 ? 5.673 1.513 -4.435 1.00 97.25 88 ILE A C 1
ATOM 675 O O . ILE A 1 88 ? 5.809 0.432 -4.989 1.00 97.25 88 ILE A O 1
ATOM 679 N N . LEU A 1 89 ? 6.684 2.382 -4.399 1.00 96.12 89 LEU A N 1
ATOM 680 C CA . LEU A 1 89 ? 7.985 2.078 -5.004 1.00 96.12 89 LEU A CA 1
ATOM 681 C C . LEU A 1 89 ? 8.657 0.876 -4.332 1.00 96.12 89 LEU A C 1
ATOM 683 O O . LEU A 1 89 ? 9.186 0.004 -5.018 1.00 96.12 89 LEU A O 1
ATOM 687 N N . ASN A 1 90 ? 8.602 0.790 -3.003 1.00 96.00 90 ASN A N 1
ATOM 688 C CA . ASN A 1 90 ? 9.181 -0.316 -2.241 1.00 96.00 90 ASN A CA 1
ATOM 689 C C . ASN A 1 90 ? 8.428 -1.639 -2.438 1.00 96.00 90 ASN A C 1
ATOM 691 O O . ASN A 1 90 ? 8.981 -2.701 -2.130 1.00 96.00 90 ASN A O 1
ATOM 695 N N . SER A 1 91 ? 7.175 -1.610 -2.896 1.00 96.69 91 SER A N 1
ATOM 696 C CA . SER A 1 91 ? 6.383 -2.813 -3.154 1.00 96.69 91 SER A CA 1
ATOM 697 C C . SER A 1 91 ? 6.710 -3.464 -4.501 1.00 96.69 91 SER A C 1
ATOM 699 O O . SER A 1 91 ? 6.385 -4.641 -4.693 1.00 96.69 91 SER A O 1
ATOM 701 N N . LEU A 1 92 ? 7.370 -2.737 -5.409 1.00 95.44 92 LEU A N 1
ATOM 702 C CA . LEU A 1 92 ? 7.673 -3.203 -6.758 1.00 95.44 92 LEU A CA 1
ATOM 703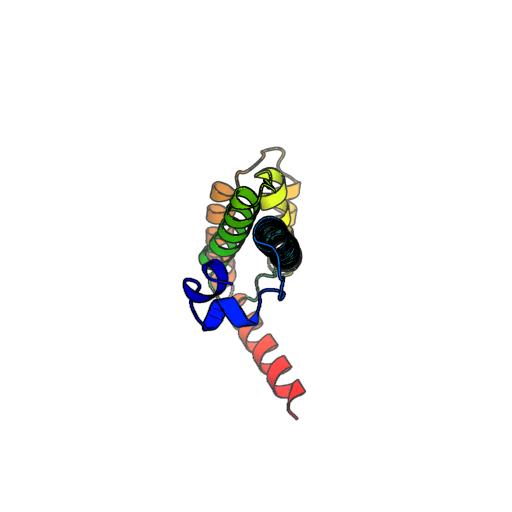 C C . LEU A 1 92 ? 8.634 -4.397 -6.754 1.00 95.44 92 LEU A C 1
ATOM 705 O O . LEU A 1 92 ? 9.573 -4.455 -5.952 1.00 95.44 92 LEU A O 1
ATOM 709 N N . PRO A 1 93 ? 8.443 -5.361 -7.668 1.00 92.56 93 PRO A N 1
ATOM 710 C CA . PRO A 1 93 ? 9.362 -6.468 -7.804 1.00 92.56 93 PRO A CA 1
ATOM 711 C C . PRO A 1 93 ? 10.616 -6.030 -8.590 1.00 92.56 93 PRO A C 1
ATOM 713 O O . PRO A 1 93 ? 10.591 -5.015 -9.293 1.00 92.56 93 PRO A O 1
ATOM 716 N N . PRO A 1 94 ? 11.715 -6.807 -8.538 1.00 90.38 94 PRO A N 1
ATOM 717 C CA . PRO A 1 94 ? 13.012 -6.398 -9.091 1.00 90.38 94 PRO A CA 1
ATOM 718 C C . PRO A 1 94 ? 13.020 -6.026 -10.582 1.00 90.38 94 PRO A C 1
ATOM 720 O O . PRO A 1 94 ? 13.922 -5.330 -11.038 1.00 90.38 94 PRO A O 1
ATOM 723 N N . GLN A 1 95 ? 12.035 -6.478 -11.362 1.00 90.19 95 GLN A N 1
ATOM 724 C CA . GLN A 1 95 ? 11.945 -6.192 -12.799 1.00 90.19 95 GLN A CA 1
ATOM 725 C C . GLN A 1 95 ? 11.617 -4.725 -13.099 1.00 90.19 95 GLN A C 1
ATOM 727 O O . GLN A 1 95 ? 11.914 -4.254 -14.191 1.00 90.19 95 GLN A O 1
ATOM 732 N N . TYR A 1 96 ? 11.083 -3.993 -12.119 1.00 94.38 96 TYR A N 1
ATOM 733 C CA . TYR A 1 96 ? 10.883 -2.544 -12.189 1.00 94.38 96 TYR A CA 1
ATOM 734 C C . TYR A 1 96 ? 12.142 -1.760 -11.775 1.00 94.38 96 TYR A C 1
ATOM 736 O O . TYR A 1 96 ? 12.086 -0.543 -11.623 1.00 94.38 96 TYR A O 1
ATOM 744 N N . GLY A 1 97 ? 13.294 -2.419 -11.598 1.00 93.44 97 GLY A N 1
ATOM 745 C CA . GLY A 1 97 ? 14.561 -1.758 -11.262 1.00 93.44 97 GLY A CA 1
ATOM 746 C C . GLY A 1 97 ? 14.901 -0.558 -12.165 1.00 93.44 97 GLY A C 1
ATOM 747 O O . GLY A 1 97 ? 15.203 0.508 -11.630 1.00 93.44 97 GLY A O 1
ATOM 748 N N . PRO A 1 98 ? 14.786 -0.660 -13.508 1.00 94.12 98 PRO A N 1
ATOM 749 C CA . PRO A 1 98 ? 14.994 0.485 -14.399 1.00 94.12 98 PRO A CA 1
ATOM 750 C C . PRO A 1 98 ? 14.054 1.665 -14.111 1.00 94.12 98 PRO A C 1
ATOM 752 O O . PRO A 1 98 ? 14.494 2.813 -14.102 1.00 94.12 98 PRO A O 1
ATOM 755 N N . PHE A 1 99 ? 12.782 1.389 -13.809 1.00 95.00 99 PHE A N 1
ATOM 756 C CA . PHE A 1 99 ? 11.804 2.411 -13.434 1.00 95.00 99 PHE A CA 1
ATOM 757 C C . PHE A 1 99 ? 12.201 3.131 -12.139 1.00 95.00 99 PHE A C 1
ATOM 759 O O . PHE A 1 99 ? 12.151 4.357 -12.082 1.00 95.00 99 PHE A O 1
ATOM 766 N N . GLN A 1 100 ? 12.637 2.390 -11.115 1.00 93.06 100 GLN A N 1
ATOM 767 C CA . GLN A 1 100 ? 13.081 2.970 -9.842 1.00 93.06 100 GLN A CA 1
ATOM 768 C C . GLN A 1 10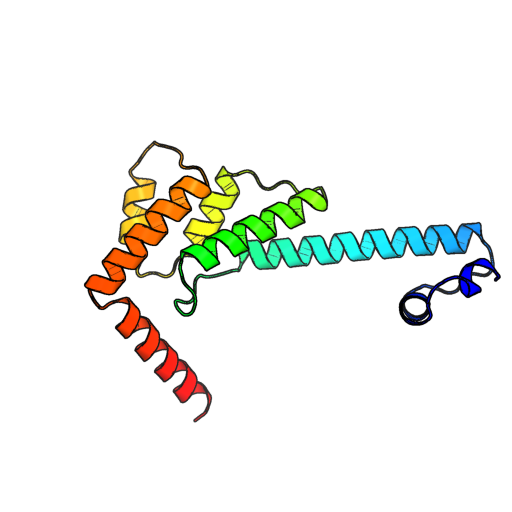0 ? 14.339 3.832 -10.003 1.00 93.06 100 GLN A C 1
ATOM 770 O O . GLN A 1 100 ? 14.422 4.905 -9.411 1.00 93.06 100 GLN A O 1
ATOM 775 N N . ILE A 1 101 ? 15.304 3.394 -10.820 1.00 93.56 101 ILE A N 1
ATOM 776 C CA . ILE A 1 101 ? 16.502 4.187 -11.137 1.00 93.56 101 ILE A CA 1
ATOM 777 C C . ILE A 1 101 ? 16.099 5.499 -11.815 1.00 93.56 101 ILE A C 1
ATOM 779 O O . ILE A 1 101 ? 16.584 6.557 -11.425 1.00 93.56 101 ILE A O 1
ATOM 783 N N . ASN A 1 102 ? 15.186 5.435 -12.789 1.00 92.94 102 ASN A N 1
ATOM 784 C CA . ASN A 1 102 ? 14.686 6.619 -13.480 1.00 92.94 102 ASN A CA 1
ATOM 785 C C . ASN A 1 102 ? 13.945 7.572 -12.531 1.00 92.94 102 ASN A C 1
ATOM 787 O O . ASN A 1 102 ? 14.194 8.769 -12.568 1.00 92.94 102 ASN A O 1
ATOM 791 N N . TYR A 1 103 ? 13.083 7.052 -11.651 1.00 92.25 103 TYR A N 1
ATOM 792 C CA . TYR A 1 103 ? 12.414 7.863 -10.631 1.00 92.25 103 TYR A CA 1
ATOM 793 C C . TYR A 1 103 ? 13.422 8.591 -9.730 1.00 92.25 103 TYR A C 1
ATOM 795 O O . TYR A 1 103 ? 13.318 9.796 -9.550 1.00 92.25 103 TYR A O 1
ATOM 803 N N . ASN A 1 104 ? 14.439 7.886 -9.225 1.00 89.31 104 ASN A N 1
ATOM 804 C CA . ASN A 1 104 ? 15.451 8.468 -8.336 1.00 89.31 104 ASN A CA 1
ATOM 805 C C . ASN A 1 104 ? 16.358 9.507 -9.020 1.00 89.31 104 ASN A C 1
ATOM 807 O O . ASN A 1 104 ? 17.018 10.277 -8.327 1.00 89.31 104 ASN A O 1
ATOM 811 N N . ALA A 1 105 ? 16.443 9.497 -10.352 1.00 91.06 105 ALA A N 1
ATOM 812 C CA . ALA A 1 105 ? 17.227 10.457 -11.129 1.00 91.06 105 ALA A CA 1
ATOM 813 C C . ALA A 1 105 ? 16.455 11.750 -11.448 1.00 91.06 105 ALA A C 1
ATOM 815 O O . ALA A 1 105 ? 17.043 12.701 -11.960 1.00 91.06 105 ALA A O 1
ATOM 816 N N . ILE A 1 106 ? 15.147 11.775 -11.188 1.00 89.75 106 ILE A N 1
ATOM 817 C CA . ILE A 1 106 ? 14.266 12.906 -11.459 1.00 89.75 106 ILE A CA 1
ATOM 818 C C . ILE A 1 106 ? 14.028 13.667 -10.146 1.00 89.75 106 ILE A C 1
ATOM 820 O O . ILE A 1 106 ? 13.631 13.079 -9.147 1.00 89.75 106 ILE A O 1
ATOM 824 N N . ASP A 1 107 ? 14.218 14.989 -10.159 1.00 84.12 107 ASP A N 1
ATOM 825 C CA . ASP A 1 107 ? 13.947 15.853 -8.993 1.00 84.12 107 ASP A CA 1
ATOM 826 C C . ASP A 1 107 ? 12.449 16.190 -8.819 1.00 84.12 107 ASP A C 1
ATOM 828 O O . ASP A 1 107 ? 12.028 16.763 -7.809 1.00 84.12 107 ASP A O 1
ATOM 832 N N . GLU A 1 108 ? 11.622 15.850 -9.809 1.00 88.88 108 GLU A N 1
ATOM 833 C CA . GLU A 1 108 ? 10.170 16.018 -9.771 1.00 88.88 108 GLU A CA 1
ATOM 834 C C . GLU A 1 108 ? 9.525 15.051 -8.768 1.00 88.88 108 GLU A C 1
ATOM 836 O O . GLU A 1 108 ? 9.711 13.835 -8.823 1.00 88.88 108 GLU A O 1
ATOM 841 N N . LYS A 1 109 ? 8.697 15.594 -7.872 1.00 88.50 109 LYS A N 1
ATOM 842 C CA . LYS A 1 109 ? 7.893 14.792 -6.947 1.00 88.50 109 LYS A CA 1
ATOM 843 C C . LYS A 1 109 ? 6.579 14.412 -7.609 1.00 88.50 109 LYS A C 1
ATOM 845 O O . LYS A 1 109 ? 5.763 15.286 -7.887 1.00 88.50 109 LYS A O 1
ATOM 850 N N . TRP A 1 110 ? 6.363 13.119 -7.810 1.00 93.38 110 TRP A N 1
ATOM 851 C CA . TRP A 1 110 ? 5.086 12.606 -8.299 1.00 93.38 110 TRP A CA 1
ATOM 852 C C . TRP A 1 110 ? 4.109 12.387 -7.155 1.00 93.38 110 TRP A C 1
ATOM 854 O O . TRP A 1 110 ? 4.495 11.983 -6.059 1.00 93.38 110 TRP A O 1
ATOM 864 N N . THR A 1 111 ? 2.833 12.597 -7.445 1.00 95.38 111 THR A N 1
ATOM 865 C CA . THR A 1 111 ? 1.728 12.128 -6.611 1.00 95.38 111 THR A CA 1
ATOM 866 C C . THR A 1 111 ? 1.517 10.623 -6.775 1.00 95.38 111 THR A C 1
ATOM 868 O O . THR A 1 111 ? 1.922 10.020 -7.776 1.00 95.38 111 THR A O 1
ATOM 871 N N . SER A 1 112 ? 0.814 9.994 -5.832 1.00 93.81 112 SER A N 1
ATOM 872 C CA . SER A 1 112 ? 0.444 8.572 -5.933 1.00 93.81 112 SER A CA 1
ATOM 873 C C . SER A 1 112 ? -0.345 8.244 -7.213 1.00 93.81 112 SER A C 1
ATOM 875 O O . SER A 1 112 ? -0.157 7.176 -7.804 1.00 93.81 112 SER A O 1
ATOM 877 N N . ASN A 1 113 ? -1.166 9.175 -7.707 1.00 93.75 113 ASN A N 1
ATOM 878 C CA . ASN A 1 113 ? -1.928 9.020 -8.951 1.00 93.75 113 ASN A CA 1
ATOM 879 C C . ASN A 1 113 ? -1.042 9.095 -10.208 1.00 93.75 113 ASN A C 1
ATOM 881 O O . ASN A 1 113 ? -1.192 8.287 -11.133 1.00 93.75 113 ASN A O 1
ATOM 885 N N . GLU A 1 114 ? -0.097 10.037 -10.248 1.00 95.38 114 GLU A N 1
ATOM 886 C CA . GLU A 1 114 ? 0.862 10.158 -11.355 1.00 95.38 114 GLU A CA 1
ATOM 887 C C . GLU A 1 114 ? 1.796 8.950 -11.409 1.00 95.38 114 GLU A C 1
ATOM 889 O O . GLU A 1 114 ? 2.002 8.372 -12.480 1.00 95.38 114 GLU A O 1
ATOM 894 N N . LEU A 1 115 ? 2.296 8.516 -10.247 1.00 96.25 115 LEU A N 1
ATOM 895 C CA . LEU A 1 115 ? 3.087 7.297 -10.119 1.00 96.25 115 LEU A CA 1
ATOM 896 C C . LEU A 1 115 ? 2.312 6.082 -10.641 1.00 96.25 115 LEU A C 1
ATOM 898 O O . LEU A 1 115 ? 2.857 5.311 -11.428 1.00 96.25 115 LEU A O 1
ATOM 902 N N . THR A 1 116 ? 1.041 5.932 -10.252 1.00 96.88 116 THR A N 1
ATOM 903 C CA . THR A 1 116 ? 0.181 4.826 -10.708 1.00 96.88 116 THR A CA 1
ATOM 904 C C . THR A 1 116 ? 0.101 4.785 -12.232 1.00 96.88 116 THR A C 1
ATOM 906 O O . THR A 1 116 ? 0.315 3.738 -12.840 1.00 96.88 116 THR A O 1
ATOM 909 N N . SER A 1 117 ? -0.139 5.934 -12.867 1.00 96.75 117 SER A N 1
ATOM 910 C CA . SER A 1 117 ? -0.255 6.023 -14.327 1.00 96.75 117 SER A CA 1
ATOM 911 C C . SER A 1 117 ? 1.042 5.609 -15.034 1.00 96.75 117 SER A C 1
ATOM 913 O O . SER A 1 117 ? 1.016 4.839 -15.996 1.00 96.75 117 SER A O 1
ATOM 915 N N . LYS A 1 118 ? 2.194 6.061 -14.524 1.00 96.44 118 LYS A N 1
ATOM 916 C CA . LYS A 1 118 ? 3.516 5.715 -15.071 1.00 96.44 118 LYS A CA 1
ATOM 917 C C . LYS A 1 118 ? 3.869 4.242 -14.838 1.00 96.44 118 LYS A C 1
ATOM 919 O O . LYS A 1 118 ? 4.437 3.604 -15.720 1.00 96.44 118 LYS A O 1
ATOM 924 N N . LEU A 1 119 ? 3.492 3.675 -13.695 1.00 96.50 119 LEU A N 1
ATOM 925 C CA . LEU A 1 119 ? 3.695 2.257 -13.397 1.00 96.50 119 LEU A CA 1
ATOM 926 C C . LEU A 1 119 ? 2.853 1.337 -14.289 1.00 96.50 119 LEU A C 1
ATOM 928 O O . LEU A 1 119 ? 3.336 0.290 -14.708 1.00 96.50 119 LEU A O 1
ATOM 932 N N . VAL A 1 120 ? 1.625 1.731 -14.634 1.00 96.00 120 VAL A N 1
ATOM 933 C CA . VAL A 1 120 ? 0.786 0.994 -15.599 1.00 96.00 120 VAL A CA 1
ATOM 934 C C . VAL A 1 120 ? 1.387 1.039 -17.009 1.00 96.00 120 VAL A C 1
ATOM 936 O O . VAL A 1 120 ? 1.377 0.043 -17.741 1.00 96.00 120 VAL A O 1
ATOM 939 N N . GLN A 1 121 ? 1.963 2.180 -17.397 1.00 95.62 121 GLN A N 1
ATOM 940 C CA . GLN A 1 121 ? 2.703 2.292 -18.655 1.00 95.62 121 GLN A CA 1
ATOM 941 C C . GLN A 1 121 ? 3.936 1.374 -18.668 1.00 95.62 121 GLN A C 1
ATOM 943 O O . GLN A 1 121 ? 4.204 0.713 -19.676 1.00 95.62 121 GLN A O 1
ATOM 948 N N . GLU A 1 122 ? 4.655 1.306 -17.550 1.00 94.88 122 GLU A N 1
ATOM 949 C CA . GLU A 1 122 ? 5.815 0.435 -17.379 1.00 94.88 122 GLU A CA 1
ATOM 950 C C . GLU A 1 122 ? 5.434 -1.053 -17.396 1.00 94.88 122 GLU A C 1
ATOM 952 O O . GLU A 1 122 ? 6.083 -1.840 -18.082 1.00 94.88 122 GLU A O 1
ATOM 957 N N . GLU A 1 123 ? 4.336 -1.443 -16.740 1.00 94.25 123 GLU A N 1
ATOM 958 C CA . GLU A 1 123 ? 3.782 -2.804 -16.820 1.00 94.25 123 GLU A CA 1
ATOM 959 C C . GLU A 1 123 ? 3.527 -3.199 -18.283 1.00 94.25 123 GLU A C 1
ATOM 961 O O . GLU A 1 123 ? 3.971 -4.252 -18.742 1.00 94.25 123 GLU A O 1
ATOM 966 N N . SER A 1 124 ? 2.920 -2.298 -19.061 1.00 93.44 124 SER A N 1
ATOM 967 C CA . SER A 1 124 ? 2.672 -2.518 -20.490 1.00 93.44 124 SER A CA 1
ATOM 968 C C . SER A 1 124 ? 3.966 -2.673 -21.304 1.00 93.44 124 SER A C 1
ATOM 970 O O . SER A 1 124 ? 3.986 -3.392 -22.305 1.00 93.44 124 SER A O 1
ATOM 972 N N . ARG A 1 125 ? 5.054 -1.989 -20.919 1.00 94.56 125 ARG A N 1
ATOM 973 C CA . ARG A 1 125 ? 6.381 -2.149 -21.540 1.00 94.56 125 ARG A CA 1
ATOM 974 C C . ARG A 1 125 ? 6.965 -3.528 -21.234 1.00 94.56 125 ARG A C 1
ATOM 976 O O . ARG A 1 125 ? 7.389 -4.214 -22.161 1.00 94.56 125 ARG A O 1
ATOM 983 N N . LEU A 1 126 ? 6.929 -3.945 -19.969 1.00 91.56 126 LEU A N 1
ATOM 984 C CA . LEU A 1 126 ? 7.414 -5.255 -19.521 1.00 91.56 126 LEU A CA 1
ATOM 985 C C . LEU A 1 126 ? 6.642 -6.415 -20.172 1.00 91.56 126 LEU A C 1
ATOM 987 O O . LEU A 1 126 ? 7.233 -7.454 -20.478 1.00 91.56 126 LEU A O 1
ATOM 991 N N . ASP A 1 127 ? 5.345 -6.234 -20.421 1.00 88.88 127 ASP A N 1
ATOM 992 C CA . ASP A 1 127 ? 4.509 -7.204 -21.134 1.00 88.88 127 ASP A CA 1
ATOM 993 C C . ASP A 1 127 ? 4.951 -7.384 -22.587 1.00 88.88 127 ASP A C 1
ATOM 995 O O . ASP A 1 127 ? 5.099 -8.519 -23.046 1.00 88.88 127 ASP A O 1
ATOM 999 N N . ARG A 1 128 ? 5.244 -6.285 -23.295 1.00 89.44 128 ARG A N 1
ATOM 1000 C CA . ARG A 1 128 ? 5.768 -6.336 -24.673 1.00 89.44 128 ARG A CA 1
ATOM 1001 C C . ARG A 1 128 ? 7.138 -7.009 -24.760 1.00 89.44 128 ARG A C 1
ATOM 1003 O O . ARG A 1 128 ? 7.437 -7.645 -25.763 1.00 89.44 128 ARG A O 1
ATOM 1010 N N . GLU A 1 129 ? 7.945 -6.904 -23.709 1.00 87.81 129 GLU A N 1
ATOM 1011 C CA . GLU A 1 129 ? 9.252 -7.565 -23.598 1.00 87.81 129 GLU A CA 1
ATOM 1012 C C . GLU A 1 129 ? 9.152 -9.035 -23.150 1.00 87.81 129 GLU A C 1
ATOM 1014 O O . GLU A 1 129 ? 10.167 -9.717 -23.007 1.00 87.81 129 GLU A O 1
ATOM 1019 N N . GLY A 1 130 ? 7.939 -9.548 -22.907 1.00 80.69 130 GLY A N 1
ATOM 1020 C CA . GLY A 1 130 ? 7.704 -10.926 -22.467 1.00 80.69 130 GLY A CA 1
ATOM 1021 C C . GLY A 1 130 ? 8.126 -11.207 -21.019 1.00 80.69 130 GLY A C 1
ATOM 1022 O O . GLY A 1 130 ? 8.075 -12.355 -20.568 1.00 80.69 130 GLY A O 1
ATOM 1023 N N . ILE A 1 131 ? 8.512 -10.182 -20.254 1.00 78.94 131 ILE A N 1
ATOM 1024 C CA . ILE A 1 131 ? 9.060 -10.326 -18.899 1.00 78.94 131 ILE A CA 1
ATOM 1025 C C . ILE A 1 131 ? 7.990 -10.842 -17.927 1.00 78.94 131 ILE A C 1
ATOM 1027 O O . ILE A 1 131 ? 8.275 -11.722 -17.109 1.00 78.94 131 ILE A O 1
ATOM 1031 N N . ARG A 1 132 ? 6.739 -10.378 -18.037 1.00 72.06 132 ARG A N 1
ATOM 1032 C CA . ARG A 1 132 ? 5.642 -10.809 -17.149 1.00 72.06 132 ARG A CA 1
ATOM 1033 C C . ARG A 1 132 ? 5.325 -12.300 -17.270 1.00 72.06 132 ARG A C 1
ATOM 1035 O O . ARG A 1 132 ? 5.142 -12.978 -16.257 1.00 72.06 132 ARG A O 1
ATOM 1042 N N . VAL A 1 133 ? 5.352 -12.845 -18.486 1.00 64.56 133 VAL A N 1
ATOM 1043 C CA . VAL A 1 133 ? 5.154 -14.284 -18.743 1.00 64.56 133 VAL A CA 1
ATOM 1044 C C . VAL A 1 133 ? 6.261 -15.117 -18.079 1.00 64.56 133 VAL A C 1
ATOM 1046 O O . VAL A 1 133 ? 6.002 -16.168 -17.481 1.00 64.56 133 VAL A O 1
ATOM 1049 N N . VAL A 1 134 ? 7.502 -14.623 -18.099 1.00 68.00 134 VAL A N 1
ATOM 1050 C CA . VAL A 1 134 ? 8.645 -15.271 -17.437 1.00 68.00 134 VAL A CA 1
ATOM 1051 C C . VAL A 1 134 ? 8.517 -15.234 -15.907 1.00 68.00 134 VAL A C 1
ATOM 1053 O O . VAL A 1 134 ? 8.865 -16.208 -15.237 1.00 68.00 134 VAL A O 1
ATOM 1056 N N . ILE A 1 135 ? 7.982 -14.154 -15.326 1.00 71.00 135 ILE A N 1
ATOM 1057 C CA . ILE A 1 135 ? 7.733 -14.061 -13.875 1.00 71.00 135 ILE A CA 1
ATOM 1058 C C . ILE A 1 135 ? 6.674 -15.080 -13.443 1.00 71.00 135 ILE A C 1
ATOM 1060 O O . ILE A 1 135 ? 6.890 -15.830 -12.487 1.00 71.00 135 ILE A O 1
ATOM 1064 N N . MET A 1 136 ? 5.551 -15.137 -14.163 1.00 73.00 136 MET A N 1
ATOM 1065 C CA . MET A 1 136 ? 4.441 -16.040 -13.849 1.00 73.00 136 MET A CA 1
ATOM 1066 C C . MET A 1 136 ? 4.875 -17.509 -13.917 1.00 73.00 136 MET A C 1
ATOM 1068 O O . MET A 1 136 ? 4.595 -18.283 -12.998 1.00 73.00 136 MET A O 1
ATOM 1072 N N . SER A 1 137 ? 5.641 -17.882 -14.946 1.00 70.81 137 SER A N 1
ATOM 1073 C CA . SER A 1 137 ? 6.155 -19.249 -15.107 1.00 70.81 137 SER A CA 1
ATOM 1074 C C . SER A 1 137 ? 7.199 -19.629 -14.046 1.00 70.81 137 SER A C 1
ATOM 1076 O O . SER A 1 137 ? 7.103 -20.706 -13.450 1.00 70.81 137 SER A O 1
ATOM 1078 N N . LYS A 1 138 ? 8.160 -18.748 -13.723 1.00 72.81 138 LYS A N 1
ATOM 1079 C CA . LYS A 1 138 ? 9.127 -18.978 -12.627 1.00 72.81 138 LYS A CA 1
ATOM 1080 C C . LYS A 1 138 ? 8.426 -19.153 -11.278 1.00 72.81 138 LYS A C 1
ATOM 1082 O O . LYS A 1 138 ? 8.790 -20.039 -10.504 1.00 72.81 138 LYS A O 1
ATOM 1087 N N . LYS A 1 139 ? 7.407 -18.340 -10.994 1.00 72.06 139 LYS A N 1
ATOM 1088 C CA . LYS A 1 139 ? 6.680 -18.375 -9.718 1.00 72.06 139 LYS A CA 1
ATOM 1089 C C . LYS A 1 139 ? 5.789 -19.614 -9.584 1.00 72.06 139 LYS A C 1
ATOM 1091 O O . LYS A 1 139 ? 5.742 -20.194 -8.499 1.00 72.06 139 LYS A O 1
ATOM 1096 N N . LEU A 1 140 ? 5.140 -20.060 -10.664 1.00 75.62 140 LEU A N 1
ATOM 1097 C CA . LEU A 1 140 ? 4.390 -21.321 -10.678 1.00 75.62 140 LEU A CA 1
ATOM 1098 C C . LEU A 1 140 ? 5.314 -22.514 -10.3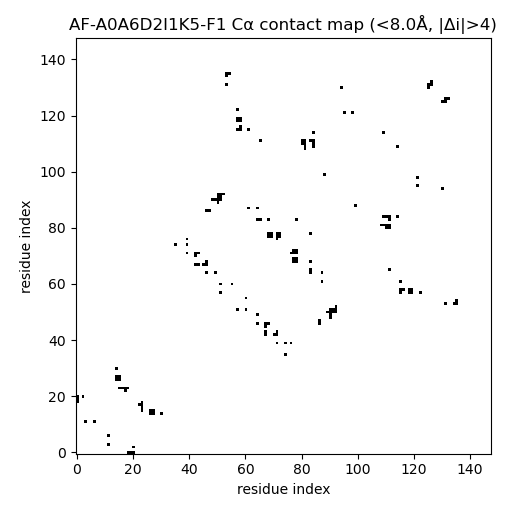95 1.00 75.62 140 LEU A C 1
ATOM 1100 O O . LEU A 1 140 ? 5.005 -23.341 -9.541 1.00 75.62 140 LEU A O 1
ATOM 1104 N N . ASN A 1 141 ? 6.495 -22.539 -11.017 1.00 71.19 141 ASN A N 1
ATOM 1105 C CA . ASN A 1 141 ? 7.506 -23.569 -10.769 1.00 71.19 141 ASN A CA 1
ATOM 1106 C C . ASN A 1 141 ? 8.012 -23.578 -9.315 1.00 71.19 141 ASN A C 1
ATOM 1108 O O . ASN A 1 141 ? 8.184 -24.648 -8.734 1.00 71.19 141 ASN A O 1
ATOM 1112 N N . LEU A 1 142 ? 8.217 -22.409 -8.694 1.00 78.88 142 LEU A N 1
ATOM 1113 C CA . LEU A 1 142 ? 8.572 -22.320 -7.270 1.00 78.88 142 LEU A CA 1
ATOM 1114 C C . LEU A 1 142 ? 7.452 -22.821 -6.353 1.00 78.88 142 LEU A C 1
ATOM 1116 O O . LEU A 1 142 ? 7.742 -23.435 -5.329 1.00 78.88 142 LEU A O 1
ATOM 1120 N N . LYS A 1 143 ? 6.183 -22.567 -6.701 1.00 75.25 143 LYS A N 1
ATOM 1121 C CA . LYS A 1 143 ? 5.048 -23.128 -5.962 1.00 75.25 143 LYS A CA 1
ATOM 1122 C C . LYS A 1 143 ? 5.016 -24.647 -6.095 1.00 75.25 143 LYS A C 1
ATOM 1124 O O . LYS A 1 143 ? 4.960 -25.299 -5.070 1.00 75.25 143 LYS A O 1
ATOM 1129 N N . LEU A 1 144 ? 5.139 -25.212 -7.295 1.00 72.69 144 LEU A N 1
ATOM 1130 C CA . LEU A 1 144 ? 5.128 -26.670 -7.493 1.00 72.69 144 LEU A CA 1
ATOM 1131 C C . LEU A 1 144 ? 6.258 -27.382 -6.727 1.00 72.69 144 LEU A C 1
ATOM 1133 O O . LEU A 1 144 ? 6.018 -28.402 -6.093 1.00 72.69 144 LEU A O 1
ATOM 1137 N N . LYS A 1 145 ? 7.463 -26.798 -6.683 1.00 72.00 145 LYS A N 1
ATOM 1138 C CA . LYS A 1 145 ? 8.593 -27.331 -5.897 1.00 72.00 145 LYS A CA 1
ATOM 1139 C C . LYS A 1 145 ? 8.397 -27.307 -4.378 1.00 72.00 145 LYS A C 1
ATOM 1141 O O . LYS A 1 145 ? 9.153 -27.963 -3.683 1.00 72.00 145 LYS A O 1
ATOM 1146 N N . LYS A 1 146 ? 7.450 -26.526 -3.848 1.00 73.75 146 LYS A N 1
ATOM 1147 C CA . LYS A 1 146 ? 7.138 -26.520 -2.406 1.00 73.75 146 LYS A CA 1
ATOM 1148 C C . LYS A 1 146 ? 6.178 -27.641 -1.992 1.00 73.75 146 LYS A C 1
ATOM 1150 O O . LYS A 1 146 ? 5.939 -27.791 -0.800 1.00 73.75 146 LYS A O 1
ATOM 1155 N N . TRP A 1 147 ? 5.592 -28.354 -2.954 1.00 63.19 147 TRP A N 1
ATOM 1156 C CA . TRP A 1 147 ? 4.559 -29.374 -2.732 1.00 63.19 147 TRP A CA 1
ATOM 1157 C C . TRP A 1 147 ? 4.990 -30.776 -3.202 1.00 63.19 147 TRP A C 1
ATOM 1159 O O . TRP A 1 147 ? 4.195 -31.706 -3.102 1.00 63.19 147 TRP A O 1
ATOM 1169 N N . ASN A 1 148 ? 6.232 -30.910 -3.677 1.00 47.81 148 ASN A N 1
ATOM 1170 C CA . ASN A 1 148 ? 6.940 -32.169 -3.930 1.00 47.81 148 ASN A CA 1
ATOM 1171 C C . ASN A 1 148 ? 8.112 -32.279 -2.954 1.00 47.81 148 ASN A C 1
ATOM 1173 O O . ASN A 1 148 ? 8.478 -33.421 -2.615 1.00 47.81 148 ASN A O 1
#

Mean predicted aligned error: 7.85 Å

Secondary structure (DSSP, 8-state):
-HHHHSS-HHHHTTSPP-SSHHHHHHHHHHHHHHHHHHHHHHHHHHHHH----SSS-HHHHHHHHHHHHHHHHHTT-PPPHHHHHHHHHHHS-GGGHHHHHHHHT--PPPPHHHHHHHHHHHHHHHHHTTHHHHHHHHHHHHHHTT--

Radius of gyration: 22.28 Å; Cα contacts (8 Å, |Δi|>4): 94; chains: 1; bounding box: 48×48×62 Å

Sequence (148 aa):
MFLRMTIASNIKSSLPSADKAKAYLAAIEERFKTADKSLAGKLMADLTTMKHDGTRSMHEHCIEMINLAAKLKNLGLSVDDSFLVQFILNSLPPQYGPFQINYNAIDEKWTSNELTSKLVQEESRLDREGIRVVIMSKKLNLKLKKWN

Solvent-accessible surface area (backbone atoms only — not comparable to full-atom values): 8604 Å² total; per-residue (Å²): 107,74,78,67,67,77,46,56,70,86,58,49,75,80,48,81,88,57,92,46,71,71,58,36,53,51,52,50,53,52,50,52,56,49,50,51,52,52,50,46,54,49,45,50,49,50,50,74,65,49,60,58,81,78,81,64,56,60,57,62,49,48,53,51,51,53,50,40,39,53,54,30,36,77,73,75,47,73,64,54,54,68,56,50,33,51,41,56,60,70,16,53,46,79,87,48,47,67,58,54,55,53,53,74,73,45,91,73,84,62,49,51,69,58,47,42,56,52,47,40,53,48,51,55,50,39,50,77,70,47,49,54,63,53,51,55,53,55,52,51,53,54,54,56,65,74,77,110

pLDDT: mean 89.36, std 8.71, range [47.81, 98.06]